Protein AF-A0A5K1VEC2-F1 (afdb_monomer_lite)

Structure (mmCIF, N/CA/C/O backbone):
data_AF-A0A5K1VEC2-F1
#
_entry.id   AF-A0A5K1VEC2-F1
#
loop_
_atom_site.group_PDB
_atom_site.id
_atom_site.type_symbol
_atom_site.label_atom_id
_atom_site.label_alt_id
_atom_site.label_comp_id
_atom_site.label_asym_id
_atom_site.label_entity_id
_atom_site.label_seq_id
_atom_site.pdbx_PDB_ins_code
_atom_site.Cartn_x
_atom_site.Cartn_y
_atom_site.Cartn_z
_atom_site.occupancy
_atom_site.B_iso_or_equiv
_atom_site.auth_seq_id
_atom_site.auth_comp_id
_atom_site.auth_asym_id
_atom_site.auth_atom_id
_atom_site.pdbx_PDB_model_num
ATOM 1 N N . MET A 1 1 ? -16.506 9.381 7.216 1.00 59.34 1 MET A N 1
ATOM 2 C CA . MET A 1 1 ? -16.843 9.753 8.610 1.00 59.34 1 MET A CA 1
ATOM 3 C C . MET A 1 1 ? -16.449 11.209 8.837 1.00 59.34 1 MET A C 1
ATOM 5 O O . MET A 1 1 ? -15.303 11.532 8.585 1.00 59.34 1 MET A O 1
ATOM 9 N N . ILE A 1 2 ? -17.351 12.086 9.297 1.00 60.78 2 ILE A N 1
ATOM 10 C CA . ILE A 1 2 ? -17.076 13.540 9.444 1.00 60.78 2 ILE A CA 1
ATOM 11 C C . ILE A 1 2 ? -15.880 13.829 10.370 1.00 60.78 2 ILE A C 1
ATOM 13 O O . ILE A 1 2 ? -15.204 14.835 10.193 1.00 60.78 2 ILE A O 1
ATOM 17 N N . VAL A 1 3 ? -15.595 12.936 11.321 1.00 66.31 3 VAL A N 1
ATOM 18 C CA . VAL A 1 3 ? -14.497 13.079 12.287 1.00 66.31 3 VAL A CA 1
ATOM 19 C C . VAL A 1 3 ? -13.119 12.992 11.619 1.00 66.31 3 VAL A C 1
ATOM 21 O O . VAL A 1 3 ? -12.184 13.624 12.094 1.00 66.31 3 VAL A O 1
ATOM 24 N N . SER A 1 4 ? -12.987 12.299 10.480 1.00 69.62 4 SER A N 1
ATOM 25 C CA . SER A 1 4 ? -11.669 12.071 9.878 1.00 69.62 4 SER A CA 1
ATOM 26 C C . SER A 1 4 ? -10.987 13.330 9.355 1.00 69.62 4 SER A C 1
ATOM 28 O O . SER A 1 4 ? -9.769 13.364 9.275 1.00 69.62 4 SER A O 1
ATOM 30 N N . LYS A 1 5 ? -11.755 14.385 9.054 1.00 72.69 5 LYS A N 1
ATOM 31 C CA . LYS A 1 5 ? -11.215 15.672 8.588 1.00 72.69 5 LYS A CA 1
ATOM 32 C C . LYS A 1 5 ? -10.411 16.428 9.655 1.00 72.69 5 LYS A C 1
ATOM 34 O O . LYS A 1 5 ? -9.793 17.435 9.335 1.00 72.69 5 LYS A O 1
ATOM 39 N N . TYR A 1 6 ? -10.495 16.000 10.916 1.00 72.06 6 TYR A N 1
ATOM 40 C CA . TYR A 1 6 ? -9.789 16.625 12.034 1.00 72.06 6 TYR A CA 1
ATOM 41 C C . TYR A 1 6 ? -8.496 15.909 12.403 1.00 72.06 6 TYR A C 1
ATOM 43 O O . TYR A 1 6 ? -7.751 16.425 13.227 1.00 72.06 6 TYR A O 1
ATOM 51 N N . PHE A 1 7 ? -8.233 14.749 11.809 1.00 80.88 7 PHE A N 1
ATOM 52 C CA . PHE A 1 7 ? -7.027 14.001 12.092 1.00 80.88 7 PHE A CA 1
ATOM 53 C C . PHE A 1 7 ? -5.849 14.569 11.309 1.00 80.88 7 PHE A C 1
ATOM 55 O O . PHE A 1 7 ? -5.864 14.572 10.079 1.00 80.88 7 PHE A O 1
ATOM 62 N N . LYS A 1 8 ? -4.848 15.068 12.034 1.00 82.38 8 LYS A N 1
ATOM 63 C CA . LYS A 1 8 ? -3.583 15.547 11.471 1.00 82.38 8 LYS A CA 1
ATOM 64 C C . LYS A 1 8 ? -2.467 14.546 11.705 1.00 82.38 8 LYS A C 1
ATOM 66 O O . LYS A 1 8 ? -1.660 14.326 10.810 1.00 82.38 8 LYS A O 1
ATOM 71 N N . ASP A 1 9 ? -2.445 13.937 12.885 1.00 84.56 9 ASP A N 1
ATOM 72 C CA . ASP A 1 9 ? -1.468 12.923 13.260 1.00 84.56 9 ASP A CA 1
ATOM 73 C C . ASP A 1 9 ? -2.100 11.812 14.105 1.00 84.56 9 ASP A C 1
ATOM 75 O O . ASP A 1 9 ? -3.295 11.833 14.412 1.00 84.56 9 ASP A O 1
ATOM 79 N N . ILE A 1 10 ? -1.297 10.804 14.456 1.00 82.69 10 ILE A N 1
ATOM 80 C CA . ILE A 1 10 ? -1.779 9.624 15.173 1.00 82.69 10 ILE A CA 1
ATOM 81 C C . ILE A 1 10 ? -2.284 9.940 16.592 1.00 82.69 10 ILE A C 1
ATOM 83 O O . ILE A 1 10 ? -3.160 9.240 17.103 1.00 82.69 10 ILE A O 1
ATOM 87 N N . ASN A 1 11 ? -1.786 11.002 17.231 1.00 85.56 11 ASN A N 1
ATOM 88 C CA . ASN A 1 11 ? -2.190 11.378 18.584 1.00 85.56 11 ASN A CA 1
ATOM 89 C C . ASN A 1 11 ? -3.628 11.884 18.613 1.00 85.56 11 ASN A C 1
ATOM 91 O O . ASN A 1 11 ? -4.344 11.602 19.573 1.00 85.56 11 ASN A O 1
ATOM 95 N N . ASP A 1 12 ? -4.087 12.561 17.558 1.00 85.75 12 ASP A N 1
ATOM 96 C CA . ASP A 1 12 ? -5.490 12.967 17.442 1.00 85.75 12 ASP A CA 1
ATOM 97 C C . ASP A 1 12 ? -6.430 11.747 17.519 1.00 85.75 12 ASP A C 1
ATOM 99 O O . ASP A 1 12 ? -7.490 11.806 18.149 1.00 85.75 12 ASP A O 1
ATOM 103 N N . PHE A 1 13 ? -6.023 10.607 16.944 1.00 82.81 13 PHE A N 1
ATOM 104 C CA . PHE A 1 13 ? -6.771 9.346 17.034 1.00 82.81 13 PHE A CA 1
ATOM 105 C C . PHE A 1 13 ? -6.728 8.752 18.426 1.00 82.81 13 PHE A C 1
ATOM 107 O O . PHE A 1 13 ? -7.773 8.377 18.952 1.00 82.81 13 PHE A O 1
ATOM 114 N N . ILE A 1 14 ? -5.535 8.665 19.018 1.00 81.75 14 ILE A N 1
ATOM 115 C CA . ILE A 1 14 ? -5.345 8.111 20.361 1.00 81.75 14 ILE A CA 1
ATOM 116 C C . ILE A 1 14 ? -6.197 8.900 21.362 1.00 81.75 14 ILE A C 1
ATOM 118 O O . ILE A 1 14 ? -6.929 8.309 22.155 1.00 81.75 14 ILE A O 1
ATOM 122 N N . ASN A 1 15 ? -6.189 10.229 21.269 1.00 83.94 15 ASN A N 1
ATOM 123 C CA . ASN A 1 15 ? -6.998 11.106 22.109 1.00 83.94 15 ASN A CA 1
ATOM 124 C C . ASN A 1 15 ? -8.504 10.892 21.903 1.00 83.94 15 ASN A C 1
ATOM 126 O O . ASN A 1 15 ? -9.261 10.918 22.872 1.00 83.94 15 ASN A O 1
ATOM 130 N N . LEU A 1 16 ? -8.957 10.647 20.670 1.00 82.19 16 LEU A N 1
ATOM 131 C CA . LEU A 1 16 ? -10.372 10.402 20.387 1.00 82.19 16 LEU A CA 1
ATOM 132 C C . LEU A 1 16 ? -10.839 9.017 20.867 1.00 82.19 16 LEU A C 1
ATOM 134 O O . LEU A 1 16 ? -11.884 8.910 21.504 1.00 82.19 16 LEU A O 1
ATOM 138 N N . GLU A 1 17 ? -10.067 7.973 20.573 1.00 80.00 17 GLU A N 1
ATOM 139 C CA . GLU A 1 17 ? -10.387 6.570 20.859 1.00 80.00 17 GLU A CA 1
ATOM 140 C C . GLU A 1 17 ? -10.249 6.245 22.357 1.00 80.00 17 GLU A C 1
ATOM 142 O O . GLU A 1 17 ? -11.108 5.578 22.938 1.00 80.00 17 GLU A O 1
ATOM 147 N N . ILE A 1 18 ? -9.187 6.742 23.002 1.00 77.88 18 ILE A N 1
ATOM 148 C CA . ILE A 1 18 ? -8.901 6.488 24.422 1.00 77.88 18 ILE A CA 1
ATOM 149 C C . ILE A 1 18 ? -9.540 7.557 25.314 1.00 77.88 18 ILE A C 1
ATOM 151 O O . ILE A 1 18 ? -10.105 7.232 26.360 1.00 77.88 18 ILE A O 1
ATOM 155 N N . GLY A 1 19 ? -9.480 8.829 24.912 1.00 79.88 19 GLY A N 1
ATOM 156 C CA . GLY A 1 19 ? -9.942 9.950 25.735 1.00 79.88 19 GLY A CA 1
ATOM 157 C C . GLY A 1 19 ? -11.463 10.094 25.805 1.00 79.88 19 GLY A C 1
ATOM 158 O O . GLY A 1 19 ? -11.977 10.683 26.756 1.00 79.88 19 GLY A O 1
ATOM 159 N N . ILE A 1 20 ? -12.212 9.534 24.846 1.00 82.69 20 ILE A N 1
ATOM 160 C CA . ILE A 1 20 ? -13.670 9.684 24.777 1.00 82.69 20 ILE A CA 1
ATOM 161 C C . ILE A 1 20 ? -14.347 8.316 24.617 1.00 82.69 20 ILE A C 1
ATOM 163 O O . ILE A 1 20 ? -14.473 7.783 23.518 1.00 82.69 20 ILE A O 1
ATOM 167 N N . LYS A 1 21 ? -14.912 7.785 25.713 1.00 83.81 21 LYS A N 1
ATOM 168 C CA . LYS A 1 21 ? -15.569 6.455 25.757 1.00 83.81 21 LYS A CA 1
ATOM 169 C C . LYS A 1 21 ? -16.596 6.212 24.644 1.00 83.81 21 LYS A C 1
ATOM 171 O O . LYS A 1 21 ? -16.743 5.084 24.186 1.00 83.81 21 LYS A O 1
ATOM 176 N N . ARG A 1 22 ? -17.317 7.255 24.219 1.00 86.69 22 ARG A N 1
ATOM 177 C CA . ARG A 1 22 ? -18.338 7.173 23.160 1.00 86.69 22 ARG A CA 1
ATOM 178 C C . ARG A 1 22 ? -17.753 6.817 21.787 1.00 86.69 22 ARG A C 1
ATOM 180 O O . ARG A 1 22 ? -18.483 6.284 20.956 1.00 86.69 22 ARG A O 1
ATOM 187 N N . PHE A 1 23 ? -16.484 7.128 21.538 1.00 81.50 23 PHE A N 1
ATOM 188 C CA . PHE A 1 23 ? -15.822 6.875 20.260 1.00 81.50 23 PHE A CA 1
ATOM 189 C C . PHE A 1 23 ? -14.967 5.606 20.264 1.00 81.50 23 PHE A C 1
ATOM 191 O O . PHE A 1 23 ? -14.246 5.374 19.305 1.00 81.50 23 PHE A O 1
ATOM 198 N N . ARG A 1 24 ? -15.077 4.754 21.287 1.00 82.56 24 ARG A N 1
ATOM 199 C CA . ARG A 1 24 ? -14.381 3.465 21.313 1.00 82.56 24 ARG A CA 1
ATOM 200 C C . ARG A 1 24 ? -14.881 2.531 20.199 1.00 82.56 24 ARG A C 1
ATOM 202 O O . ARG A 1 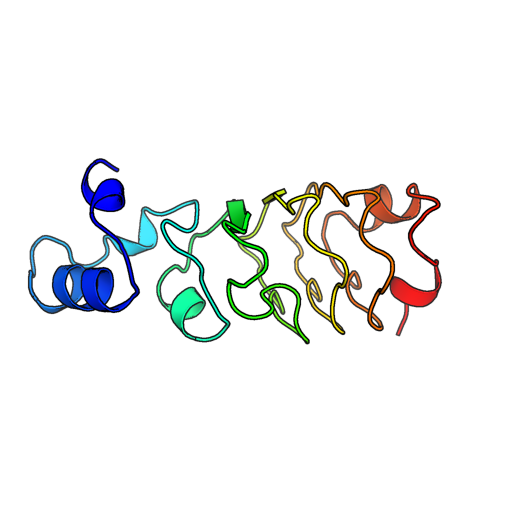24 ? -16.084 2.459 19.948 1.00 82.56 24 ARG A O 1
ATOM 209 N N . GLY A 1 25 ? -13.973 1.801 19.559 1.00 81.44 25 GLY A N 1
ATOM 210 C CA . GLY A 1 25 ? -14.213 0.936 18.402 1.00 81.44 25 GLY A CA 1
ATOM 211 C C . GLY A 1 25 ? -14.396 1.703 17.092 1.00 81.44 25 GLY A C 1
ATOM 212 O O . GLY A 1 25 ? -14.730 1.117 16.064 1.00 81.44 25 GLY A O 1
ATOM 213 N N . ASN A 1 26 ? -14.205 3.024 17.088 1.00 83.31 26 ASN A N 1
ATOM 214 C CA . ASN A 1 26 ? -14.453 3.825 15.896 1.00 83.31 26 ASN A CA 1
ATOM 215 C C . ASN A 1 26 ? -13.396 3.576 14.811 1.00 83.31 26 ASN A C 1
ATOM 217 O O . ASN A 1 26 ? -13.675 3.798 13.632 1.00 83.31 26 ASN A O 1
ATOM 221 N N . MET A 1 27 ? -12.220 3.060 15.184 1.00 82.06 27 MET A N 1
ATOM 222 C CA . MET A 1 27 ? -11.169 2.706 14.228 1.00 82.06 27 MET A CA 1
ATOM 223 C C . MET A 1 27 ? -11.575 1.593 13.255 1.00 82.06 27 MET A C 1
ATOM 225 O O . MET A 1 27 ? -11.189 1.619 12.090 1.00 82.06 27 MET A O 1
ATOM 229 N N . GLU A 1 28 ? -12.422 0.658 13.687 1.00 85.81 28 GLU A N 1
ATOM 230 C CA . GLU A 1 28 ? -12.916 -0.444 12.848 1.00 85.81 28 GLU A CA 1
ATOM 231 C C . GLU A 1 28 ? -13.811 0.032 11.696 1.00 85.81 28 GLU A C 1
ATOM 233 O O . GLU A 1 28 ? -14.044 -0.711 10.744 1.00 85.81 28 GLU A O 1
ATOM 238 N N . ARG A 1 29 ? -14.311 1.272 11.771 1.00 87.56 29 ARG A N 1
ATOM 239 C CA . ARG A 1 29 ? -15.182 1.885 10.755 1.00 87.56 29 ARG A CA 1
ATOM 240 C C . ARG A 1 29 ? -14.406 2.500 9.595 1.00 87.56 29 ARG A C 1
ATOM 242 O O . ARG A 1 29 ? -15.014 2.972 8.632 1.00 87.56 29 ARG A O 1
ATOM 249 N N . PHE A 1 30 ? -13.082 2.567 9.702 1.00 87.56 30 PHE A N 1
ATOM 250 C CA . PHE A 1 30 ? -12.234 3.052 8.630 1.00 87.56 30 PHE A CA 1
ATOM 251 C C . PHE A 1 30 ? -11.923 1.937 7.644 1.00 87.56 30 PHE A C 1
ATOM 253 O O . PHE A 1 30 ? -11.271 0.956 7.983 1.00 87.56 30 PHE A O 1
ATOM 260 N N . HIS A 1 31 ? -12.340 2.157 6.401 1.00 89.12 31 HIS A N 1
ATOM 261 C CA . HIS A 1 31 ? -11.969 1.324 5.258 1.00 89.12 31 HIS A CA 1
ATOM 262 C C . HIS A 1 31 ? -10.834 1.935 4.430 1.00 89.12 31 HIS A C 1
ATOM 264 O O . HIS A 1 31 ? -10.349 1.304 3.495 1.00 89.12 31 HIS A O 1
ATOM 270 N N . PHE A 1 32 ? -10.399 3.144 4.782 1.00 88.06 32 PHE A N 1
ATOM 271 C CA . PHE A 1 32 ? -9.227 3.809 4.228 1.00 88.06 32 PHE A CA 1
ATOM 272 C C . PHE A 1 32 ? -8.438 4.490 5.341 1.00 88.06 32 PHE A C 1
ATOM 274 O O . PHE A 1 32 ? -9.025 4.836 6.372 1.00 88.06 32 PHE A O 1
ATOM 281 N N . ASN A 1 33 ? -7.134 4.685 5.148 1.00 87.25 33 ASN A N 1
ATOM 282 C CA . ASN A 1 33 ? -6.318 5.394 6.125 1.00 87.25 33 ASN A CA 1
ATOM 283 C C . ASN A 1 33 ? -6.620 6.903 6.082 1.00 87.25 33 ASN A C 1
ATOM 285 O O . ASN A 1 33 ? -6.528 7.508 5.024 1.00 87.25 33 ASN A O 1
ATOM 289 N N . PRO A 1 34 ? -7.015 7.519 7.205 1.00 86.75 34 PRO A N 1
ATOM 290 C CA . PRO A 1 34 ? -7.332 8.951 7.280 1.00 86.75 34 PRO A CA 1
ATOM 291 C C . PRO A 1 34 ? -6.109 9.874 7.355 1.00 86.75 34 PRO A C 1
ATOM 293 O O . PRO A 1 34 ? -6.238 11.068 7.098 1.00 86.75 34 PRO A O 1
ATOM 296 N N . ILE A 1 35 ? -4.962 9.323 7.741 1.00 85.19 35 ILE A N 1
ATOM 297 C CA . ILE A 1 35 ? -3.649 9.968 7.794 1.00 85.19 35 ILE A CA 1
ATOM 298 C C . ILE A 1 35 ? -2.612 8.993 7.219 1.00 85.19 35 ILE A C 1
ATOM 300 O O . ILE A 1 35 ? -2.934 7.807 7.075 1.00 85.19 35 ILE A O 1
ATOM 304 N N . PRO A 1 36 ? -1.387 9.446 6.927 1.00 84.19 36 PRO A N 1
ATOM 305 C CA . PRO A 1 36 ? -0.261 8.550 6.674 1.00 84.19 36 PRO A CA 1
ATOM 306 C C . PRO A 1 36 ? -0.084 7.538 7.815 1.00 84.19 36 PRO A C 1
ATOM 308 O O . PRO A 1 36 ? -0.189 7.898 8.994 1.00 84.19 36 PRO A O 1
ATOM 311 N N . LEU A 1 37 ? 0.124 6.265 7.477 1.00 80.19 37 LEU A N 1
ATOM 312 C CA . LEU A 1 37 ? 0.318 5.175 8.425 1.00 80.19 37 LEU A CA 1
ATOM 313 C C . LEU A 1 37 ? 1.617 4.410 8.169 1.00 80.19 37 LEU A C 1
ATOM 315 O O . LEU A 1 37 ? 1.756 3.706 7.173 1.00 80.19 37 LEU A O 1
ATOM 319 N N . ASN A 1 38 ? 2.478 4.370 9.182 1.00 75.44 38 ASN A N 1
ATOM 320 C CA . ASN A 1 38 ? 3.594 3.437 9.223 1.00 75.44 38 ASN A CA 1
ATOM 321 C C . ASN A 1 38 ? 3.180 2.065 9.800 1.00 75.44 38 ASN A C 1
ATOM 323 O O . ASN A 1 38 ? 2.037 1.830 10.216 1.00 75.44 38 ASN A O 1
ATOM 327 N N . GLN A 1 39 ? 4.144 1.140 9.863 1.00 72.31 39 GLN A N 1
ATOM 328 C CA . GLN A 1 39 ? 3.967 -0.216 10.405 1.00 72.31 39 GLN A CA 1
ATOM 329 C C . GLN A 1 39 ? 3.280 -0.238 11.786 1.00 72.31 39 GLN A C 1
ATOM 331 O O . GLN A 1 39 ? 2.533 -1.174 12.094 1.00 72.31 39 GLN A O 1
ATOM 336 N N . TYR A 1 40 ? 3.556 0.755 12.638 1.00 77.50 40 TYR A N 1
ATOM 337 C CA . TYR A 1 40 ? 3.032 0.806 13.999 1.00 77.50 40 TYR A CA 1
ATOM 338 C C . TYR A 1 40 ? 1.602 1.331 14.016 1.00 77.50 40 TYR A C 1
ATOM 340 O O . TYR A 1 40 ? 0.717 0.673 14.570 1.00 77.50 40 TYR A O 1
ATOM 348 N N . SER A 1 41 ? 1.360 2.483 13.386 1.00 80.94 41 SER A N 1
ATOM 349 C CA . SER A 1 41 ? 0.043 3.117 13.396 1.00 80.94 41 SER A CA 1
ATOM 350 C C . SER A 1 41 ? -0.996 2.321 12.611 1.00 80.94 41 SER A C 1
ATOM 352 O O . SER A 1 41 ? -2.172 2.351 12.969 1.00 80.94 41 SER A O 1
ATOM 354 N N . ARG A 1 42 ? -0.595 1.498 11.633 1.00 79.50 42 ARG A N 1
ATOM 355 C CA . ARG A 1 42 ? -1.535 0.616 10.925 1.00 79.50 42 ARG A CA 1
ATOM 356 C C . ARG A 1 42 ? -2.245 -0.387 11.829 1.00 79.50 42 ARG A C 1
ATOM 358 O O . ARG A 1 42 ? -3.398 -0.722 11.570 1.00 79.50 42 ARG A O 1
ATOM 365 N N . ARG A 1 43 ? -1.609 -0.841 12.913 1.00 80.50 43 ARG A N 1
ATOM 366 C CA . ARG A 1 43 ? -2.246 -1.767 13.870 1.00 80.50 43 ARG A CA 1
ATOM 367 C C . ARG A 1 43 ? -3.504 -1.177 14.509 1.00 80.50 43 ARG A C 1
ATOM 369 O O . ARG A 1 43 ? -4.339 -1.929 14.999 1.00 80.50 43 ARG A O 1
ATOM 376 N N . LEU A 1 44 ? -3.640 0.148 14.490 1.00 82.62 44 LEU A N 1
ATOM 377 C CA . LEU A 1 44 ? -4.798 0.857 15.021 1.00 82.62 44 LEU A CA 1
ATOM 378 C C . LEU A 1 44 ? -5.997 0.818 14.068 1.00 82.62 44 LEU A C 1
ATOM 380 O O . LEU A 1 44 ? -7.112 1.024 14.525 1.00 82.62 44 LEU A O 1
ATOM 384 N N . PHE A 1 45 ? -5.803 0.503 12.783 1.00 85.75 45 PHE A N 1
ATOM 385 C CA . PHE A 1 45 ? -6.851 0.494 11.760 1.00 85.75 45 PHE A CA 1
ATOM 386 C C . PHE A 1 45 ? -6.992 -0.905 11.124 1.00 85.75 45 PHE A C 1
ATOM 388 O O . PHE A 1 45 ? -6.499 -1.150 10.020 1.00 85.75 45 PHE A O 1
ATOM 395 N N . PRO A 1 46 ? -7.667 -1.853 11.799 1.00 82.56 46 PRO A N 1
ATOM 396 C CA . PRO A 1 46 ? -7.667 -3.270 11.409 1.00 82.56 46 PRO A CA 1
ATOM 397 C C . PRO A 1 46 ? -8.425 -3.576 10.103 1.00 82.56 46 PRO A C 1
ATOM 399 O O . PRO A 1 46 ? -8.167 -4.597 9.462 1.00 82.56 46 PRO A O 1
ATOM 402 N N . ASN A 1 47 ? -9.340 -2.694 9.691 1.00 87.44 47 ASN A N 1
ATOM 403 C CA . ASN A 1 47 ? -10.265 -2.921 8.575 1.00 87.44 47 ASN A CA 1
ATOM 404 C C . ASN A 1 47 ? -9.955 -2.065 7.338 1.00 87.44 47 ASN A C 1
ATOM 406 O O . ASN A 1 47 ? -10.838 -1.844 6.507 1.00 87.44 47 ASN A O 1
ATOM 410 N N . ILE A 1 48 ? -8.715 -1.581 7.199 1.00 86.00 48 ILE A N 1
ATOM 411 C CA . ILE A 1 48 ? -8.314 -0.837 6.002 1.00 86.00 48 ILE A CA 1
ATOM 412 C C . ILE A 1 48 ? -8.393 -1.751 4.782 1.00 86.00 48 ILE A C 1
ATOM 414 O O . ILE A 1 48 ? -7.700 -2.765 4.691 1.00 86.00 48 ILE A O 1
ATOM 418 N N . GLU A 1 49 ? -9.214 -1.334 3.825 1.00 90.25 49 GLU A N 1
ATOM 419 C CA . GLU A 1 49 ? -9.369 -1.981 2.528 1.00 90.25 49 GLU A CA 1
ATOM 420 C C . GLU A 1 49 ? -8.660 -1.200 1.423 1.00 90.25 49 GLU A C 1
ATOM 422 O O . GLU A 1 49 ? -8.179 -1.793 0.461 1.00 90.25 49 GLU A O 1
ATOM 427 N N . THR A 1 50 ? -8.589 0.125 1.557 1.00 89.06 50 THR A N 1
ATOM 428 C CA . THR A 1 50 ? -7.933 1.018 0.603 1.00 89.06 50 THR A CA 1
ATOM 429 C C . THR A 1 50 ? -6.833 1.806 1.287 1.00 89.06 50 THR A C 1
ATOM 431 O O . THR A 1 50 ? -7.100 2.538 2.234 1.00 89.06 50 THR A O 1
ATOM 434 N N . PHE A 1 51 ? -5.606 1.694 0.794 1.00 87.19 51 PHE A N 1
ATOM 435 C CA . PHE A 1 51 ? -4.487 2.460 1.329 1.00 87.19 51 PHE A CA 1
ATOM 436 C C . PHE A 1 51 ? -4.129 3.642 0.414 1.00 87.19 51 PHE A C 1
ATOM 438 O O . PHE A 1 51 ? -3.989 3.486 -0.801 1.00 87.19 51 PHE A O 1
ATOM 445 N N . HIS A 1 52 ? -4.034 4.831 1.001 1.00 86.19 52 HIS A N 1
ATOM 446 C CA . HIS A 1 52 ? -3.748 6.118 0.380 1.00 86.19 52 HIS A CA 1
ATOM 447 C C . HIS A 1 52 ? -2.402 6.634 0.884 1.00 86.19 52 HIS A C 1
ATOM 449 O O . HIS A 1 52 ? -2.250 6.895 2.073 1.00 86.19 52 HIS A O 1
ATOM 455 N N . ILE A 1 53 ? -1.463 6.842 -0.030 1.00 81.75 53 ILE A N 1
ATOM 456 C CA . ILE A 1 53 ? -0.197 7.517 0.266 1.00 81.75 53 ILE A CA 1
ATOM 457 C C . ILE A 1 53 ? -0.405 9.005 -0.041 1.00 81.75 53 ILE A C 1
ATOM 459 O O . ILE A 1 53 ? -0.784 9.348 -1.166 1.00 81.75 53 ILE A O 1
ATOM 463 N N . TYR A 1 54 ? -0.233 9.884 0.952 1.00 78.94 54 TYR A N 1
ATOM 464 C CA . TYR A 1 54 ? -0.575 11.304 0.820 1.00 78.94 54 TYR A CA 1
ATOM 465 C C . TYR A 1 54 ? 0.605 12.163 0.344 1.00 78.94 54 TYR A C 1
ATOM 467 O O . TYR A 1 54 ? 0.378 13.165 -0.340 1.00 78.94 54 TYR A O 1
ATOM 475 N N . LYS A 1 55 ? 1.846 11.793 0.679 1.00 73.19 55 LYS A N 1
ATOM 476 C CA . LYS A 1 55 ? 3.084 12.506 0.328 1.00 73.19 55 LYS A CA 1
ATOM 477 C C . LYS A 1 55 ? 4.245 11.539 0.077 1.00 73.19 55 LYS A C 1
ATOM 479 O O . LYS A 1 55 ? 4.222 10.399 0.519 1.00 73.19 55 LYS A O 1
ATOM 484 N N . GLU A 1 56 ? 5.279 12.018 -0.617 1.00 63.69 56 GLU A N 1
ATOM 485 C CA . GLU A 1 56 ? 6.539 11.280 -0.840 1.00 63.69 56 GLU A CA 1
ATOM 486 C C . GLU A 1 56 ? 7.299 11.014 0.470 1.00 63.69 56 GLU A C 1
ATOM 488 O O . GLU A 1 56 ? 7.945 9.984 0.630 1.00 63.69 56 GLU A O 1
ATOM 493 N N . GLU A 1 57 ? 7.175 11.944 1.417 1.00 62.56 57 GLU A N 1
ATOM 494 C CA . GLU A 1 57 ? 7.857 11.946 2.713 1.00 62.56 57 GLU A CA 1
ATOM 495 C C . GLU A 1 57 ? 7.091 11.195 3.807 1.00 62.56 57 GLU A C 1
ATOM 497 O O . GLU A 1 57 ? 7.582 11.117 4.934 1.00 62.56 57 GLU A O 1
ATOM 502 N N . ASP A 1 58 ? 5.884 10.697 3.506 1.00 62.03 58 ASP A N 1
ATOM 503 C CA . ASP A 1 58 ? 5.109 9.859 4.420 1.00 62.03 58 ASP A CA 1
ATOM 504 C C . ASP A 1 58 ? 5.906 8.567 4.623 1.00 62.03 58 ASP A C 1
ATOM 506 O O . ASP A 1 58 ? 5.822 7.647 3.811 1.00 62.03 58 ASP A O 1
ATOM 510 N N . GLU A 1 59 ? 6.793 8.616 5.626 1.00 51.97 59 GLU A N 1
ATOM 511 C CA . GLU A 1 59 ? 7.899 7.703 5.925 1.00 51.97 59 GLU A CA 1
ATOM 512 C C . GLU A 1 59 ? 7.881 6.435 5.085 1.00 51.97 59 GLU A C 1
ATOM 514 O O . GLU A 1 59 ? 7.339 5.434 5.543 1.00 51.97 59 GLU A O 1
ATOM 519 N N . VAL A 1 60 ? 8.492 6.456 3.892 1.00 58.28 60 VAL A N 1
ATOM 520 C CA . VAL A 1 60 ? 8.922 5.229 3.205 1.00 58.28 60 VAL A CA 1
ATOM 521 C C . VAL A 1 60 ? 7.835 4.138 3.314 1.00 58.28 60 VAL A C 1
ATOM 523 O O . VAL A 1 60 ? 8.097 3.018 3.743 1.00 58.28 60 VAL A O 1
ATOM 526 N N . GLU A 1 61 ? 6.567 4.477 3.034 1.00 60.38 61 GLU A N 1
ATOM 527 C CA . GLU A 1 61 ? 5.422 3.567 3.253 1.00 60.38 61 GLU A CA 1
ATOM 528 C C . GLU A 1 61 ? 5.391 2.409 2.245 1.00 60.38 61 GLU A C 1
ATOM 530 O O . GLU A 1 61 ? 4.524 1.537 2.280 1.00 60.38 61 GLU A O 1
ATOM 535 N N . LEU A 1 62 ? 6.378 2.364 1.357 1.00 72.50 62 LEU A N 1
ATOM 536 C CA . LEU A 1 62 ? 6.711 1.196 0.562 1.00 72.50 62 LEU A CA 1
ATOM 537 C C . LEU A 1 62 ? 8.011 0.538 1.019 1.00 72.50 62 LEU A C 1
ATOM 539 O O . LEU A 1 62 ? 8.580 -0.220 0.259 1.00 72.50 62 LEU A O 1
ATOM 543 N N . GLY A 1 63 ? 8.490 0.794 2.233 1.00 74.69 63 GLY A N 1
ATOM 544 C CA . GLY A 1 63 ? 9.678 0.162 2.793 1.00 74.69 63 GLY A CA 1
ATOM 545 C C . GLY A 1 63 ? 9.532 -1.348 2.959 1.00 74.69 63 GLY A C 1
ATOM 546 O O . GLY A 1 63 ? 8.496 -1.957 2.662 1.00 74.69 63 GLY A O 1
ATOM 547 N N . ASP A 1 64 ? 10.596 -1.970 3.452 1.00 79.50 64 ASP A N 1
ATOM 548 C CA . ASP A 1 64 ? 10.644 -3.418 3.604 1.00 79.50 64 ASP A CA 1
ATOM 549 C C . ASP A 1 64 ? 9.477 -3.938 4.457 1.00 79.50 64 ASP A C 1
ATOM 551 O O . ASP A 1 64 ? 9.219 -3.479 5.568 1.00 79.50 64 ASP A O 1
ATOM 555 N N . SER A 1 65 ? 8.763 -4.925 3.914 1.00 79.25 65 SER A N 1
ATOM 556 C CA . SER A 1 65 ? 7.619 -5.599 4.531 1.00 79.25 65 SER A CA 1
ATOM 557 C C . SER A 1 65 ? 6.480 -4.663 4.934 1.00 79.25 65 SER A C 1
ATOM 559 O O . SER A 1 65 ? 5.681 -5.026 5.802 1.00 79.25 65 SER A O 1
ATOM 561 N N . CYS A 1 66 ? 6.364 -3.487 4.299 1.00 77.94 66 CYS A N 1
ATOM 562 C CA . CYS A 1 66 ? 5.425 -2.477 4.767 1.00 77.94 66 CYS A CA 1
ATOM 563 C C . CYS A 1 66 ? 3.998 -3.021 4.857 1.00 77.94 66 CYS A C 1
ATOM 565 O O . CYS A 1 66 ? 3.433 -2.941 5.935 1.00 77.94 66 CYS A O 1
ATOM 567 N N . PHE A 1 67 ? 3.434 -3.677 3.836 1.00 81.06 67 PHE A N 1
ATOM 568 C CA . PHE A 1 67 ? 2.116 -4.355 3.838 1.00 81.06 67 PHE A CA 1
ATOM 569 C C . PHE A 1 67 ? 2.165 -5.869 4.073 1.00 81.06 67 PHE A C 1
ATOM 571 O O . PHE A 1 67 ? 1.248 -6.581 3.670 1.00 81.06 67 PHE A O 1
ATOM 578 N N . TYR A 1 68 ? 3.187 -6.383 4.758 1.00 81.88 68 TYR A N 1
ATOM 579 C CA . TYR A 1 68 ? 3.274 -7.813 5.052 1.00 81.88 68 TYR A CA 1
ATOM 580 C C . TYR A 1 68 ? 1.999 -8.348 5.736 1.00 81.88 68 TYR A C 1
ATOM 582 O O . TYR A 1 68 ? 1.564 -7.831 6.768 1.00 81.88 68 TYR A O 1
ATOM 590 N N . GLU A 1 69 ? 1.403 -9.393 5.148 1.00 84.12 69 GLU A N 1
ATOM 591 C CA . GLU A 1 69 ? 0.173 -10.055 5.613 1.00 84.12 69 GLU A CA 1
ATOM 592 C C . GLU A 1 69 ? -1.059 -9.138 5.765 1.00 84.12 69 GLU A C 1
ATOM 594 O O . GLU A 1 69 ? -1.977 -9.425 6.542 1.00 84.12 69 GLU A O 1
ATOM 599 N N . CYS A 1 70 ? -1.155 -8.060 4.980 1.00 82.38 70 CYS A N 1
ATOM 600 C CA . CYS A 1 70 ? -2.360 -7.230 4.923 1.00 82.38 70 CYS A CA 1
ATOM 601 C C . CYS A 1 70 ? -3.529 -7.943 4.215 1.00 82.38 70 CYS A C 1
ATOM 603 O O . CYS A 1 70 ? -3.860 -7.672 3.063 1.00 82.38 70 CYS A O 1
ATOM 605 N N . LYS A 1 71 ? -4.207 -8.840 4.938 1.00 84.06 71 LYS A N 1
ATOM 606 C CA . LYS A 1 71 ? -5.341 -9.640 4.437 1.00 84.06 71 LYS A CA 1
ATOM 607 C C . LYS A 1 71 ? -6.618 -8.839 4.188 1.00 84.06 71 LYS A C 1
ATOM 609 O O . LYS A 1 71 ? -7.488 -9.332 3.482 1.00 84.06 71 LYS A O 1
ATOM 614 N N . SER A 1 72 ? -6.760 -7.642 4.752 1.00 86.38 72 SER A N 1
ATOM 615 C CA . SER A 1 72 ? -7.932 -6.779 4.521 1.00 86.38 72 SER A CA 1
ATOM 616 C C . SER A 1 72 ? -7.749 -5.840 3.326 1.00 86.38 72 SER A C 1
ATOM 618 O O . SER A 1 72 ? -8.735 -5.339 2.792 1.00 86.38 72 SER A O 1
ATOM 620 N N . LEU A 1 73 ? -6.504 -5.625 2.881 1.00 87.62 73 LEU A N 1
ATOM 621 C CA . LEU A 1 73 ? -6.174 -4.668 1.830 1.00 87.62 73 LEU A CA 1
ATOM 622 C C . LEU A 1 73 ? -6.676 -5.176 0.474 1.00 87.62 73 LEU A C 1
ATOM 624 O O . LEU A 1 73 ? -6.260 -6.238 0.019 1.00 87.62 73 LEU A O 1
ATOM 628 N N . LYS A 1 74 ? -7.563 -4.412 -0.166 1.00 91.06 74 LYS A N 1
ATOM 629 C CA . LYS A 1 74 ? -8.163 -4.703 -1.477 1.00 91.06 74 LYS A CA 1
ATOM 630 C C . LYS A 1 74 ? -7.557 -3.864 -2.595 1.00 91.06 74 LYS A C 1
ATOM 632 O O . LYS A 1 74 ? -7.444 -4.356 -3.718 1.00 91.06 74 LYS A O 1
ATOM 637 N N . SER A 1 75 ? -7.165 -2.630 -2.287 1.00 88.75 75 SER A N 1
ATOM 638 C CA . SER A 1 75 ? -6.591 -1.682 -3.243 1.00 88.75 75 SER A CA 1
ATOM 639 C C . SER A 1 75 ? -5.595 -0.733 -2.584 1.00 88.75 75 SER A C 1
ATOM 641 O O . SER A 1 75 ? -5.710 -0.406 -1.403 1.00 88.75 75 SER A O 1
ATOM 643 N N . ILE A 1 76 ? -4.638 -0.246 -3.368 1.00 86.06 76 ILE A N 1
ATOM 644 C CA . ILE A 1 76 ? -3.692 0.790 -2.952 1.00 86.06 76 ILE A CA 1
ATOM 645 C C . ILE A 1 76 ? -3.502 1.808 -4.074 1.00 86.06 76 ILE A C 1
ATOM 647 O O . ILE A 1 76 ? -3.382 1.445 -5.247 1.00 86.06 76 ILE A O 1
ATOM 651 N N . ASN A 1 77 ? -3.477 3.082 -3.687 1.00 84.50 77 ASN A N 1
ATOM 652 C CA . ASN A 1 77 ? -3.247 4.209 -4.578 1.00 84.50 77 ASN A CA 1
ATOM 653 C C . ASN A 1 77 ? -1.826 4.731 -4.358 1.00 84.50 77 ASN A C 1
ATOM 655 O O . ASN A 1 77 ? -1.568 5.420 -3.370 1.00 84.50 77 ASN A O 1
ATOM 659 N N . ILE A 1 78 ? -0.916 4.387 -5.273 1.00 83.50 78 ILE A N 1
ATOM 660 C CA . ILE A 1 78 ? 0.479 4.835 -5.228 1.00 83.50 78 ILE A CA 1
ATOM 661 C C . ILE A 1 78 ? 0.634 6.108 -6.078 1.00 83.50 78 ILE A C 1
ATOM 663 O O . ILE A 1 78 ? 0.322 6.072 -7.272 1.00 83.50 78 ILE A O 1
ATOM 667 N N . PRO A 1 79 ? 1.093 7.235 -5.503 1.00 82.81 79 PRO A N 1
ATOM 668 C CA . PRO A 1 79 ? 1.303 8.470 -6.245 1.00 82.81 79 PRO A CA 1
ATOM 669 C C . PRO A 1 79 ? 2.534 8.380 -7.150 1.00 82.81 79 PRO A C 1
ATOM 671 O O . PRO A 1 79 ? 3.485 7.648 -6.884 1.00 82.81 79 PRO A O 1
ATOM 674 N N . THR A 1 80 ? 2.546 9.182 -8.216 1.00 80.88 80 THR A N 1
ATOM 675 C CA . THR A 1 80 ? 3.648 9.247 -9.194 1.00 80.88 80 THR A CA 1
ATOM 676 C C . THR A 1 80 ? 4.945 9.832 -8.635 1.00 80.88 80 THR A C 1
ATOM 678 O O . THR A 1 80 ? 5.947 9.857 -9.339 1.00 80.88 80 THR A O 1
ATOM 681 N N . SER A 1 81 ? 4.936 10.350 -7.405 1.00 79.69 81 SER A N 1
ATOM 682 C CA . SER A 1 81 ? 6.148 10.784 -6.705 1.00 79.69 81 SER A CA 1
ATOM 683 C C . SER A 1 81 ? 6.942 9.612 -6.133 1.00 79.69 81 SER A C 1
ATOM 685 O O . SER A 1 81 ? 8.104 9.786 -5.796 1.00 79.69 81 SER A O 1
ATOM 687 N N . VAL A 1 82 ? 6.352 8.416 -6.016 1.00 79.94 82 VAL A N 1
ATOM 688 C CA . VAL A 1 82 ? 7.073 7.269 -5.461 1.00 79.94 82 VAL A CA 1
ATOM 689 C C . VAL A 1 82 ? 8.016 6.667 -6.500 1.00 79.94 82 VAL A C 1
ATOM 691 O O . VAL A 1 82 ? 7.620 6.401 -7.640 1.00 79.94 82 VAL A O 1
ATOM 694 N N . ILE A 1 83 ? 9.261 6.444 -6.074 1.00 80.62 83 ILE A N 1
ATOM 695 C CA . ILE A 1 83 ? 10.376 5.983 -6.912 1.00 80.62 83 ILE A CA 1
ATOM 696 C C . ILE 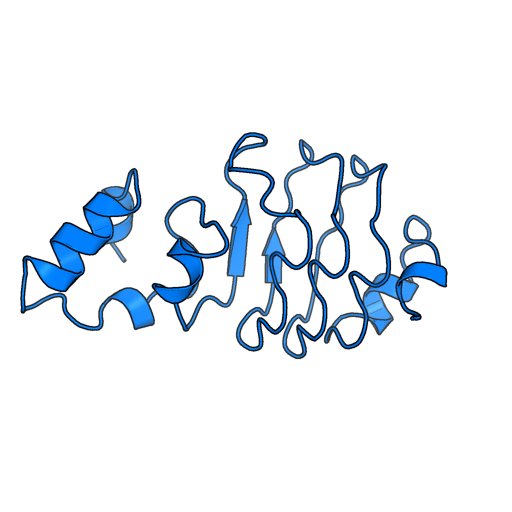A 1 83 ? 10.747 4.520 -6.608 1.00 80.62 83 ILE A C 1
ATOM 698 O O . ILE A 1 83 ? 11.249 3.817 -7.490 1.00 80.62 83 ILE A O 1
ATOM 702 N N . GLU A 1 84 ? 10.470 4.038 -5.391 1.00 80.38 84 GLU A N 1
ATOM 703 C CA . GLU A 1 84 ? 10.921 2.731 -4.901 1.00 80.38 84 GLU A CA 1
ATOM 704 C C . GLU A 1 84 ? 9.845 1.966 -4.114 1.00 80.38 84 GLU A C 1
ATOM 706 O O . GLU A 1 84 ? 9.098 2.548 -3.328 1.00 80.38 84 GLU A O 1
ATOM 711 N N . ILE A 1 85 ? 9.808 0.640 -4.312 1.00 82.75 85 ILE A N 1
ATOM 712 C CA . ILE A 1 85 ? 9.104 -0.327 -3.459 1.00 82.75 85 ILE A CA 1
ATOM 713 C C . ILE A 1 85 ? 10.134 -1.272 -2.837 1.00 82.75 85 ILE A C 1
ATOM 715 O O . ILE A 1 85 ? 10.834 -1.970 -3.559 1.00 82.75 85 ILE A O 1
ATOM 719 N N . GLY A 1 86 ? 10.184 -1.344 -1.516 1.00 81.88 86 GLY A N 1
ATOM 720 C CA . GLY A 1 86 ? 11.043 -2.196 -0.701 1.00 81.88 86 GLY A CA 1
ATOM 721 C C . GLY A 1 86 ? 10.682 -3.685 -0.715 1.00 81.88 86 GLY A C 1
ATOM 722 O O . GLY A 1 86 ? 9.690 -4.145 -1.293 1.00 81.88 86 GLY A O 1
ATOM 723 N N . ASN A 1 87 ? 11.537 -4.476 -0.073 1.00 83.62 87 ASN A N 1
ATOM 724 C CA . ASN A 1 87 ? 11.505 -5.936 -0.079 1.00 83.62 87 ASN A CA 1
ATOM 725 C C . ASN A 1 87 ? 10.253 -6.477 0.612 1.00 83.62 87 ASN A C 1
ATOM 727 O O . ASN A 1 87 ? 9.927 -6.070 1.721 1.00 83.62 87 ASN A O 1
ATOM 731 N N . GLY A 1 88 ? 9.548 -7.429 -0.005 1.00 81.25 88 GLY A N 1
ATOM 732 C CA . GLY A 1 88 ? 8.383 -8.066 0.623 1.00 81.25 88 GLY A CA 1
ATOM 733 C C . GLY A 1 88 ? 7.222 -7.115 0.956 1.00 81.25 88 GLY A C 1
ATOM 734 O O . GLY A 1 88 ? 6.359 -7.479 1.751 1.00 81.25 88 GLY A O 1
ATOM 735 N N . CYS A 1 89 ? 7.185 -5.908 0.376 1.00 83.75 89 CYS A N 1
ATOM 736 C CA . CYS A 1 89 ? 6.224 -4.872 0.748 1.00 83.75 89 CYS A CA 1
ATOM 737 C C . CYS A 1 89 ? 4.763 -5.349 0.668 1.00 83.75 89 CYS A C 1
ATOM 739 O O . CYS A 1 89 ? 4.009 -5.055 1.578 1.00 83.75 89 CYS A O 1
ATOM 741 N N . PHE A 1 90 ? 4.355 -6.143 -0.328 1.00 85.62 90 PHE A N 1
ATOM 742 C CA . PHE A 1 90 ? 2.989 -6.693 -0.443 1.00 85.62 90 PHE A CA 1
ATOM 743 C C . PHE A 1 90 ? 2.935 -8.217 -0.277 1.00 85.62 90 PHE A C 1
ATOM 745 O O . PHE A 1 90 ? 2.039 -8.892 -0.798 1.00 85.62 90 PHE A O 1
ATOM 752 N N . LEU A 1 91 ? 3.903 -8.772 0.447 1.00 84.69 91 LEU A N 1
ATOM 753 C CA . LEU A 1 91 ? 4.004 -10.203 0.675 1.00 84.69 91 LEU A CA 1
ATOM 754 C C . LEU A 1 91 ? 2.776 -10.716 1.446 1.00 84.69 91 LEU A C 1
ATOM 756 O O . LEU A 1 91 ? 2.427 -10.189 2.505 1.00 84.69 91 LEU A O 1
ATOM 760 N N . LYS A 1 92 ? 2.134 -11.774 0.925 1.00 84.69 92 LYS A N 1
ATOM 761 C CA . LYS A 1 92 ? 0.920 -12.399 1.496 1.00 84.69 92 LYS A CA 1
ATOM 762 C C . LYS A 1 92 ? -0.305 -11.469 1.604 1.00 84.69 92 LYS A C 1
ATOM 764 O O . LYS A 1 92 ? -1.200 -11.709 2.420 1.00 84.69 92 LYS A O 1
ATOM 769 N N . CYS A 1 93 ? -0.398 -10.439 0.766 1.00 87.25 93 CYS A N 1
ATOM 770 C CA . CYS A 1 93 ? -1.608 -9.623 0.612 1.00 87.25 93 CYS A CA 1
ATOM 771 C C . CYS A 1 93 ? -2.683 -10.352 -0.215 1.00 87.25 93 CYS A C 1
ATOM 773 O O . CYS A 1 93 ? -2.979 -9.972 -1.349 1.00 87.25 93 CYS A O 1
ATOM 775 N N . SER A 1 94 ? -3.275 -11.415 0.333 1.00 86.94 94 SER A N 1
ATOM 776 C CA . SER A 1 94 ? -4.176 -12.318 -0.407 1.00 86.94 94 SER A CA 1
ATOM 777 C C . SER A 1 94 ? -5.450 -11.660 -0.951 1.00 86.94 94 SER A 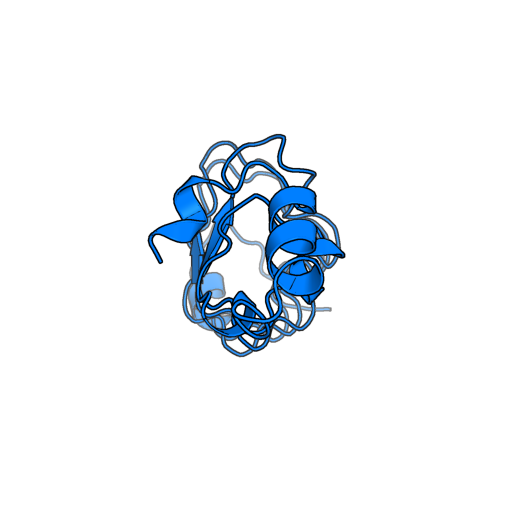C 1
ATOM 779 O O . SER A 1 94 ? -6.035 -12.162 -1.905 1.00 86.94 94 SER A O 1
ATOM 781 N N . SER A 1 95 ? -5.901 -10.561 -0.343 1.00 89.50 95 SER A N 1
ATOM 782 C CA . SER A 1 95 ? -7.136 -9.866 -0.738 1.00 89.50 95 SER A CA 1
ATOM 783 C C . SER A 1 95 ? -6.912 -8.698 -1.692 1.00 89.50 95 SER A C 1
ATOM 785 O O . SER A 1 95 ? -7.894 -8.111 -2.153 1.00 89.50 95 SER A O 1
ATOM 787 N N . LEU A 1 96 ? -5.653 -8.360 -1.989 1.00 88.19 96 LEU A N 1
ATOM 788 C CA . LEU A 1 96 ? -5.310 -7.258 -2.879 1.00 88.19 96 LEU A CA 1
ATOM 789 C C . LEU A 1 96 ? -5.731 -7.648 -4.294 1.00 88.19 96 LEU A C 1
ATOM 791 O O . LEU A 1 96 ? -5.168 -8.577 -4.858 1.00 88.19 96 LEU A O 1
ATOM 795 N N . LYS A 1 97 ? -6.749 -6.983 -4.846 1.00 87.88 97 LYS A N 1
ATOM 796 C CA . LYS A 1 97 ? -7.310 -7.327 -6.163 1.00 87.88 97 LYS A CA 1
ATOM 797 C C . LYS A 1 97 ? -6.658 -6.551 -7.288 1.00 87.88 97 LYS A C 1
ATOM 799 O O . LYS A 1 97 ? -6.481 -7.092 -8.365 1.00 87.88 97 LYS A O 1
ATOM 804 N N . SER A 1 98 ? -6.308 -5.300 -7.021 1.00 81.25 98 SER A N 1
ATOM 805 C CA . SER A 1 98 ? -5.747 -4.394 -8.014 1.00 81.25 98 SER A CA 1
ATOM 806 C C . SER A 1 98 ? -4.775 -3.434 -7.348 1.00 81.25 98 SER A C 1
ATOM 808 O O . SER A 1 98 ? -5.074 -2.874 -6.288 1.00 81.25 98 SER A O 1
ATOM 810 N N . ILE A 1 99 ? -3.650 -3.191 -8.008 1.00 82.81 99 ILE A N 1
ATOM 811 C CA . ILE A 1 99 ? -2.673 -2.177 -7.628 1.00 82.81 99 ILE A CA 1
ATOM 812 C C . ILE A 1 99 ? -2.285 -1.385 -8.869 1.00 82.81 99 ILE A C 1
ATOM 814 O O . ILE A 1 99 ? -1.963 -1.958 -9.910 1.00 82.81 99 ILE A O 1
ATOM 818 N N . ASN A 1 100 ? -2.333 -0.060 -8.765 1.00 81.50 100 ASN A N 1
ATOM 819 C CA . ASN A 1 100 ? -1.842 0.804 -9.825 1.00 81.50 100 ASN A CA 1
ATOM 820 C C . ASN A 1 100 ? -0.368 1.122 -9.556 1.00 81.50 100 ASN A C 1
ATOM 822 O O . ASN A 1 100 ? -0.049 1.762 -8.556 1.00 81.50 100 ASN A O 1
ATOM 826 N N . ILE A 1 101 ? 0.515 0.644 -10.433 1.00 80.25 101 ILE A N 1
ATOM 827 C CA . ILE A 1 101 ? 1.961 0.870 -10.355 1.00 80.25 101 ILE A CA 1
ATOM 828 C C . ILE A 1 101 ? 2.294 2.044 -11.279 1.00 80.25 101 ILE A C 1
ATOM 830 O O . ILE A 1 101 ? 2.236 1.872 -12.501 1.00 80.25 101 ILE A O 1
ATOM 834 N N . PRO A 1 102 ? 2.618 3.233 -10.743 1.00 80.19 102 PRO A N 1
ATOM 835 C CA . PRO A 1 102 ? 3.004 4.361 -11.573 1.00 80.19 102 PRO A CA 1
ATOM 836 C C . PRO A 1 102 ? 4.324 4.081 -12.301 1.00 80.19 102 PRO A C 1
ATOM 838 O O . PRO A 1 102 ? 5.208 3.389 -11.798 1.00 80.19 102 PRO A O 1
ATOM 841 N N . SER A 1 103 ? 4.479 4.665 -13.490 1.00 80.75 103 SER A N 1
ATOM 842 C CA . SER A 1 103 ? 5.690 4.530 -14.315 1.00 80.75 103 SER A CA 1
ATOM 843 C C . SER A 1 103 ? 6.930 5.206 -13.717 1.00 80.75 103 SER A C 1
ATOM 845 O O . SER A 1 103 ? 8.016 5.064 -14.268 1.00 80.75 103 SER A O 1
ATOM 847 N N . SER A 1 104 ? 6.767 5.969 -12.633 1.00 80.50 104 SER A N 1
ATOM 848 C CA . SER A 1 104 ? 7.847 6.619 -11.883 1.00 80.50 104 SER A CA 1
ATOM 849 C C . SER A 1 104 ? 8.689 5.642 -11.066 1.00 80.50 104 SER A C 1
ATOM 851 O O . SER A 1 104 ? 9.814 5.972 -10.699 1.00 80.50 104 SER A O 1
ATOM 853 N N . ILE A 1 105 ? 8.158 4.453 -10.765 1.00 80.06 105 ILE A N 1
ATOM 854 C CA . ILE A 1 105 ? 8.852 3.472 -9.933 1.00 80.06 105 ILE A CA 1
ATOM 855 C C . ILE A 1 105 ? 9.976 2.844 -10.750 1.00 80.06 105 ILE A C 1
ATOM 857 O O . ILE A 1 105 ? 9.740 2.184 -11.763 1.00 80.06 105 ILE A O 1
ATOM 861 N N . THR A 1 106 ? 11.204 3.065 -10.292 1.00 77.94 106 THR A N 1
ATOM 862 C CA . THR A 1 106 ? 12.433 2.594 -10.943 1.00 77.94 106 THR A CA 1
ATOM 863 C C . THR A 1 106 ? 13.136 1.505 -10.138 1.00 77.94 106 THR A C 1
ATOM 865 O O . THR A 1 106 ? 13.830 0.677 -10.728 1.00 77.94 106 THR A O 1
ATOM 868 N N . SER A 1 107 ? 12.925 1.461 -8.816 1.00 76.81 107 SER A N 1
ATOM 869 C CA . SER A 1 107 ? 13.482 0.436 -7.928 1.00 76.81 107 SER A CA 1
ATOM 870 C C . SER A 1 107 ? 12.385 -0.466 -7.366 1.00 76.81 107 SER A C 1
ATOM 872 O O . SER A 1 107 ? 11.356 -0.007 -6.867 1.00 76.81 107 SER A O 1
ATOM 874 N N . PHE A 1 108 ? 12.634 -1.771 -7.436 1.00 77.00 108 PHE A N 1
ATOM 875 C CA . PHE A 1 108 ? 11.778 -2.798 -6.862 1.00 77.00 108 PHE A CA 1
ATOM 876 C C . PHE A 1 108 ? 12.625 -3.737 -5.995 1.00 77.00 108 PHE A C 1
ATOM 878 O O . PHE A 1 108 ? 13.629 -4.282 -6.462 1.00 77.00 108 PHE A O 1
ATOM 885 N N . GLY A 1 109 ? 12.204 -3.967 -4.755 1.00 72.38 109 GLY A N 1
ATOM 886 C CA . GLY A 1 109 ? 12.802 -4.905 -3.811 1.00 72.38 109 GLY A CA 1
ATOM 887 C C . GLY A 1 109 ? 12.592 -6.361 -4.227 1.00 72.38 109 GLY A C 1
ATOM 888 O O . GLY A 1 109 ? 12.040 -6.665 -5.280 1.00 72.38 109 GLY A O 1
ATOM 889 N N . ILE A 1 110 ? 13.078 -7.321 -3.453 1.00 72.00 110 ILE A N 1
ATOM 890 C CA . ILE A 1 110 ? 12.932 -8.760 -3.723 1.00 72.00 110 ILE A CA 1
ATOM 891 C C . ILE A 1 110 ? 11.593 -9.259 -3.148 1.00 72.00 110 ILE A C 1
ATOM 893 O O . ILE A 1 110 ? 11.186 -8.845 -2.062 1.00 72.00 110 ILE A O 1
ATOM 897 N N . GLY A 1 111 ? 10.888 -10.125 -3.889 1.00 68.19 111 GLY A N 1
ATOM 898 C CA . GLY A 1 111 ? 9.710 -10.865 -3.406 1.00 68.19 111 GLY A CA 1
ATOM 899 C C . GLY A 1 111 ? 8.499 -10.026 -2.970 1.00 68.19 111 GLY A C 1
ATOM 900 O O . GLY A 1 111 ? 7.704 -10.478 -2.147 1.00 68.19 111 GLY A O 1
ATOM 901 N N . TYR A 1 112 ? 8.344 -8.796 -3.467 1.00 72.25 112 TYR A N 1
ATOM 902 C CA . TYR A 1 112 ? 7.306 -7.868 -2.989 1.00 72.25 112 TYR A CA 1
ATOM 903 C C . TYR A 1 112 ? 5.879 -8.288 -3.332 1.00 72.25 112 TYR A C 1
ATOM 905 O O . TYR A 1 112 ? 4.973 -7.828 -2.648 1.00 72.25 112 TYR A O 1
ATOM 913 N N . PHE A 1 113 ? 5.665 -9.151 -4.329 1.00 74.88 113 PHE A N 1
ATOM 914 C CA . PHE A 1 113 ? 4.329 -9.593 -4.750 1.00 74.88 113 PHE A CA 1
ATOM 915 C C . PHE A 1 113 ? 4.064 -11.090 -4.577 1.00 74.88 113 PHE A C 1
ATOM 917 O O . PHE A 1 113 ? 3.061 -11.589 -5.079 1.00 74.88 113 PHE A O 1
ATOM 924 N N . CYS A 1 114 ? 4.907 -11.825 -3.852 1.00 77.75 114 CYS A N 1
ATOM 925 C CA . CYS A 1 114 ? 4.632 -13.241 -3.620 1.00 77.75 114 CYS A CA 1
ATOM 926 C C . CYS A 1 114 ? 3.326 -13.414 -2.820 1.00 77.75 114 CYS A C 1
ATOM 928 O O . CYS A 1 114 ? 3.126 -12.778 -1.778 1.00 77.75 114 CYS A O 1
ATOM 930 N N . HIS A 1 115 ? 2.441 -14.300 -3.287 1.00 82.19 115 HIS A N 1
ATOM 931 C CA . HIS A 1 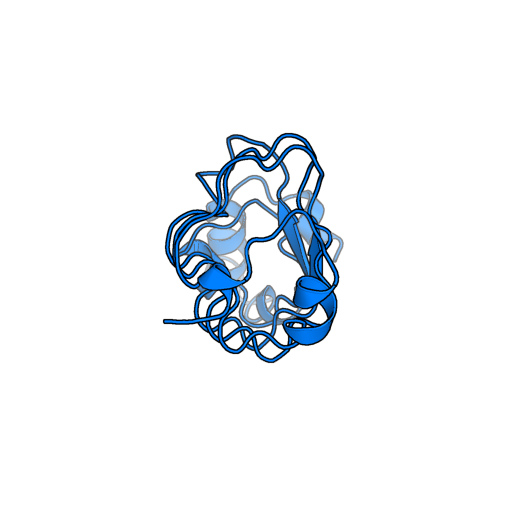115 ? 1.161 -14.600 -2.634 1.00 82.19 115 HIS A CA 1
ATOM 932 C C . HIS A 1 115 ? 0.226 -13.384 -2.475 1.00 82.19 115 HIS A C 1
ATOM 934 O O . HIS A 1 115 ? -0.581 -13.342 -1.538 1.00 82.19 115 HIS A O 1
ATOM 940 N N . CYS A 1 116 ? 0.324 -12.387 -3.360 1.00 84.81 116 CYS A N 1
ATOM 941 C CA . CYS A 1 116 ? -0.666 -11.317 -3.425 1.00 84.81 116 CYS A CA 1
ATOM 942 C C . CYS A 1 116 ? -1.856 -11.729 -4.312 1.00 84.81 116 CYS A C 1
ATOM 944 O O . CYS A 1 116 ? -1.707 -12.488 -5.268 1.00 84.81 116 CYS A O 1
ATOM 946 N N . GLY A 1 117 ? -3.061 -11.238 -4.008 1.00 83.50 117 GLY A N 1
ATOM 947 C CA . GLY A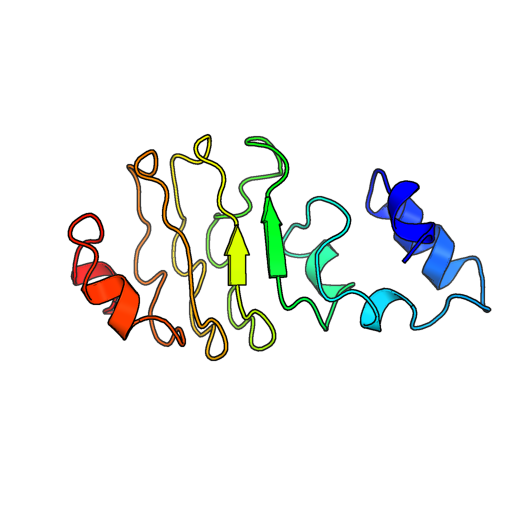 1 117 ? -4.266 -11.585 -4.778 1.00 83.50 117 GLY A CA 1
ATOM 948 C C . GLY A 1 117 ? -4.237 -11.099 -6.237 1.00 83.50 117 GLY A C 1
ATOM 949 O O . GLY A 1 117 ? -4.938 -11.648 -7.084 1.00 83.50 117 GLY A O 1
ATOM 950 N N . CYS A 1 118 ? -3.398 -10.105 -6.538 1.00 84.88 118 CYS A N 1
ATOM 951 C CA . CYS A 1 118 ? -3.266 -9.470 -7.847 1.00 84.88 118 CYS A CA 1
ATOM 952 C C . CYS A 1 118 ? -2.002 -9.906 -8.604 1.00 84.88 118 CYS A C 1
ATOM 954 O O . CYS A 1 118 ? -1.613 -9.256 -9.574 1.00 84.88 118 CYS A O 1
ATOM 956 N N . GLU A 1 119 ? -1.347 -10.992 -8.176 1.00 81.69 119 GLU A N 1
ATOM 957 C CA . GLU A 1 119 ? -0.090 -11.481 -8.757 1.00 81.69 119 GLU A CA 1
ATOM 958 C C . GLU A 1 119 ? -0.216 -11.708 -10.273 1.00 81.69 119 GLU A C 1
ATOM 960 O O . GLU A 1 119 ? 0.609 -11.243 -11.056 1.00 81.69 119 GLU A O 1
ATOM 965 N N . GLU A 1 120 ? -1.309 -12.343 -10.702 1.00 80.38 120 GLU A N 1
ATOM 966 C CA . GLU A 1 120 ? -1.594 -12.642 -12.111 1.00 80.38 120 GLU A CA 1
ATOM 967 C C . GLU A 1 120 ? -1.843 -11.393 -12.969 1.00 80.38 120 GLU A C 1
ATOM 969 O O . GLU A 1 120 ? -1.538 -11.381 -14.163 1.00 80.38 120 GLU A O 1
ATOM 974 N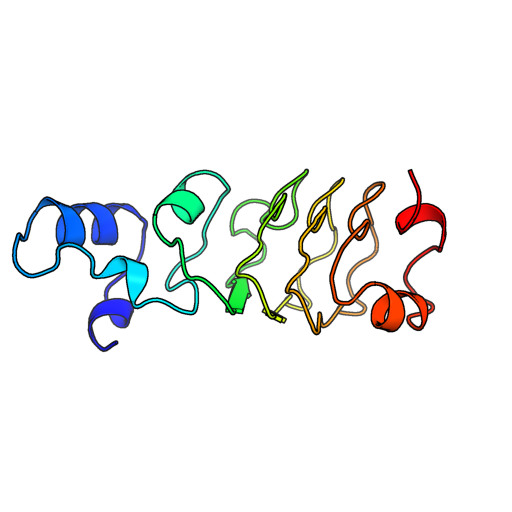 N . GLU A 1 121 ? -2.386 -10.322 -12.386 1.00 82.25 121 GLU A N 1
ATOM 975 C CA . GLU A 1 121 ? -2.547 -9.048 -13.095 1.00 82.25 121 GLU A CA 1
ATOM 976 C C . GLU A 1 121 ? -1.208 -8.325 -13.228 1.00 82.25 121 GLU A C 1
ATOM 978 O O . GLU A 1 121 ? -0.883 -7.802 -14.294 1.00 82.25 121 GLU A O 1
ATOM 983 N N . LEU A 1 122 ? -0.396 -8.355 -12.173 1.00 80.62 122 LEU A N 1
ATOM 984 C CA . LEU A 1 122 ? 0.909 -7.707 -12.140 1.00 80.62 122 LEU A CA 1
ATOM 985 C C . LEU A 1 122 ? 1.932 -8.390 -13.042 1.00 80.62 122 LEU A C 1
ATOM 987 O O . LEU A 1 122 ? 2.749 -7.699 -13.643 1.00 80.62 122 LEU A O 1
ATOM 991 N N . LYS A 1 123 ? 1.850 -9.714 -13.216 1.00 78.06 123 LYS A N 1
ATOM 992 C CA . LYS A 1 123 ? 2.661 -10.458 -14.195 1.00 78.06 123 LYS A CA 1
ATOM 993 C C . LYS A 1 123 ? 2.473 -9.960 -15.632 1.00 78.06 123 LYS A C 1
ATOM 995 O O . LYS A 1 123 ? 3.369 -10.118 -16.453 1.00 78.06 123 LYS A O 1
ATOM 1000 N N . LYS A 1 124 ? 1.333 -9.335 -15.957 1.00 78.12 124 LYS A N 1
ATOM 1001 C CA . LYS A 1 124 ? 1.093 -8.737 -17.285 1.00 78.12 124 LYS A CA 1
ATOM 1002 C C . LYS A 1 124 ? 1.825 -7.403 -17.471 1.00 78.12 124 LYS A C 1
ATOM 1004 O O . LYS A 1 124 ? 1.959 -6.935 -18.602 1.00 78.12 124 LYS A O 1
ATOM 1009 N N . ASN A 1 125 ? 2.275 -6.772 -16.386 1.00 76.25 125 ASN A N 1
ATOM 1010 C CA . ASN A 1 125 ? 2.977 -5.498 -16.429 1.00 76.25 125 ASN A CA 1
ATOM 1011 C C . ASN A 1 125 ? 4.457 -5.716 -16.783 1.00 76.25 125 ASN A C 1
ATOM 1013 O O . ASN A 1 125 ? 5.235 -6.225 -15.983 1.00 76.25 125 ASN A O 1
ATOM 1017 N N . LYS A 1 126 ? 4.852 -5.273 -17.982 1.00 71.19 126 LYS A N 1
ATOM 1018 C CA . LYS A 1 126 ? 6.218 -5.425 -18.516 1.00 71.19 126 LYS A CA 1
ATOM 1019 C C . LYS A 1 126 ? 7.291 -4.684 -17.712 1.00 71.19 126 LYS A C 1
ATOM 1021 O O . LYS A 1 126 ? 8.470 -4.973 -17.883 1.00 71.19 126 LYS A O 1
ATOM 1026 N N . THR A 1 127 ? 6.900 -3.723 -16.878 1.00 71.88 127 THR A N 1
ATOM 1027 C CA . THR A 1 127 ? 7.820 -2.935 -16.048 1.00 71.88 127 THR A CA 1
ATOM 1028 C C . THR A 1 127 ? 8.298 -3.723 -14.825 1.00 71.88 127 THR A C 1
ATOM 1030 O O . THR A 1 127 ? 9.325 -3.388 -14.242 1.00 71.88 127 THR A O 1
ATOM 1033 N N . ILE A 1 128 ? 7.577 -4.779 -14.433 1.00 75.12 128 ILE A N 1
ATOM 1034 C CA . ILE A 1 128 ? 7.892 -5.591 -13.259 1.00 75.12 128 ILE A CA 1
ATOM 1035 C C . ILE A 1 128 ? 8.699 -6.829 -13.686 1.00 75.12 128 ILE A C 1
ATOM 1037 O O . ILE A 1 128 ? 8.193 -7.644 -14.457 1.00 75.12 128 ILE A O 1
ATOM 1041 N N . PRO A 1 129 ? 9.930 -7.029 -13.175 1.00 72.06 129 PRO A N 1
ATOM 1042 C CA . PRO A 1 129 ? 10.704 -8.225 -13.490 1.00 72.06 129 PRO A CA 1
ATOM 1043 C C . PRO A 1 129 ? 10.048 -9.495 -12.925 1.00 72.06 129 PRO A C 1
ATOM 1045 O O . PRO A 1 129 ? 9.611 -9.519 -11.777 1.00 72.06 129 PRO A O 1
ATOM 1048 N N . GLU A 1 130 ? 10.057 -10.597 -13.680 1.00 70.56 130 GLU A N 1
ATOM 1049 C CA . GLU A 1 130 ? 9.474 -11.874 -13.228 1.00 70.56 130 GLU A CA 1
ATOM 1050 C C . GLU A 1 130 ? 10.138 -12.445 -11.963 1.00 70.56 130 GLU A C 1
ATOM 1052 O O . GLU A 1 130 ? 9.491 -13.145 -11.181 1.00 70.56 130 GLU A O 1
ATOM 1057 N N . SER A 1 131 ? 11.417 -12.118 -11.730 1.00 69.56 131 SER A N 1
ATOM 1058 C CA . SER A 1 131 ? 12.178 -12.512 -10.532 1.00 69.56 131 SER A CA 1
ATOM 1059 C C . SER A 1 131 ? 11.578 -11.981 -9.231 1.00 69.56 131 SER A C 1
ATOM 1061 O O . SER A 1 131 ? 11.970 -12.392 -8.148 1.00 69.56 131 SER A O 1
ATOM 1063 N N . ARG A 1 132 ? 10.623 -11.059 -9.327 1.00 70.81 132 ARG A N 1
ATOM 1064 C CA . ARG A 1 132 ? 10.001 -10.393 -8.191 1.00 70.81 132 ARG A CA 1
ATOM 1065 C C . ARG A 1 132 ? 8.755 -11.089 -7.650 1.00 70.81 132 ARG A C 1
ATOM 1067 O O . ARG A 1 132 ? 8.292 -10.745 -6.563 1.00 70.81 132 ARG A O 1
ATOM 1074 N N . PHE A 1 133 ? 8.256 -12.080 -8.385 1.00 71.25 133 PHE A N 1
ATOM 1075 C CA . PHE A 1 133 ? 7.161 -12.963 -7.975 1.00 71.25 133 PHE A CA 1
ATOM 1076 C C . PHE A 1 133 ? 7.662 -14.313 -7.438 1.00 71.25 133 PHE A C 1
ATOM 1078 O O . PHE A 1 133 ? 6.865 -15.213 -7.188 1.00 71.25 133 PHE A O 1
ATOM 1085 N N . LYS A 1 134 ? 8.982 -14.491 -7.310 1.00 66.06 134 LYS A N 1
ATOM 1086 C CA . LYS A 1 134 ? 9.613 -15.734 -6.856 1.00 66.06 134 LYS A CA 1
ATOM 1087 C C . LYS A 1 134 ? 10.562 -15.433 -5.696 1.00 66.06 134 LYS A C 1
ATOM 1089 O O . LYS A 1 134 ? 11.112 -14.334 -5.620 1.00 66.06 134 LYS A O 1
ATOM 1094 N N . TYR A 1 135 ? 10.679 -16.401 -4.790 1.00 57.00 135 TYR A N 1
ATOM 1095 C CA . TYR A 1 135 ? 11.672 -16.405 -3.715 1.00 57.00 135 TYR A CA 1
ATOM 1096 C C . TYR A 1 135 ? 13.070 -16.684 -4.261 1.00 57.00 135 TYR A C 1
ATOM 1098 O O . TYR A 1 135 ? 13.167 -17.496 -5.213 1.00 57.00 135 TYR A O 1
#

Foldseek 3Di:
DVQLVPDPDLVSVVCQQVVPVVCPPVLQVDLEDSYQDFQVSVVSRLQHQEYEDDDQPSPPCLAACNCPQNCNHQEYDDDLSDAEHYALPCPQNQNHQDYDDHPNHDYYYAQNCANHVNNVVVVVPPSDDPRRNDD

InterPro domains:
  IPR026906 BspA-type LRR region [PF13306] (23-116)
  IPR032675 Leucine-rich repeat domain superfamily [G3DSA:3.80.10.10] (11-135)
  IPR053139 Putative surface bspA-like protein [PTHR45661] (17-131)

Secondary structure (DSSP, 8-state):
-GGGGG-SSHHHHHHHHHH-GGGTTGGGG-SB-SS---TTGGGG-TT--EEE---TTSTTTTSTTTTTT-TT--EEE--TT--EE-TTTTTT-TT--EEE--TT--EE-SSTTTT-TTHHHHTT-TTS-GGGG--

Organism: Entamoeba histolytica (NCBI:txid5759)

Sequence (135 aa):
MIVSKYFKDINDFINLEIGIKRFRGNMERFHFNPIPLNQYSRRLFPNIETFHIYKEEDEVELGDSCFYECKSLKSINIPTSVIEIGNGCFLKCSSLKSINIPSSITSFGIGYFCHCGCEEELKKNKTIPESRFKY

pLDDT: mean 79.52, std 7.54, range [51.97, 91.06]

Radius of gyration: 15.62 Å; chains: 1; bounding box: 32×33×44 Å